Protein AF-A0A2V9LIQ8-F1 (afdb_monomer_lite)

Radius of gyration: 18.61 Å; chains: 1; bounding box: 47×25×56 Å

Sequence (173 aa):
MRQYLLGVHLCLPHPHDPPQRYVNAGWFLLDLFILGQLLLFWRSDFPALEGRIYYPFVVLSLLASFGLIYTITLELADCGAYSAFGQNYLMSVLFLFMLFHRNCLLGQSVYIALSKMAGTALASLAAYLFAPLAQRSAVLQYLVVTILFFDLSYVAAVWYIDRKEGVPVWRRL

Secondary structure (DSSP, 8-state):
-HHHHHHHHHHTTS---TTHHHHHHHHHHHHHHHHHHHHHHHHHH-TTS-HHHHHHHHHHHHHHHHHHHHHHHHHHTSSSHHHHHHHHHHHHHHHHHHHHHH-S-TT--HHHHHHHHHHHHHHHHHHHHH-HHHHH-HHHHHHHHHHHHHHHHHHHHHHHHHHHH---GGG--

Structure (mmCIF, N/CA/C/O backbone):
data_AF-A0A2V9LIQ8-F1
#
_entry.id   AF-A0A2V9LIQ8-F1
#
loop_
_atom_site.group_PDB
_atom_site.id
_atom_site.type_symbol
_atom_site.label_atom_id
_atom_site.label_alt_id
_atom_site.label_comp_id
_atom_site.label_asym_id
_atom_site.label_entity_id
_atom_site.label_seq_id
_atom_site.pdbx_PDB_ins_code
_atom_site.Cartn_x
_atom_site.Cartn_y
_atom_site.Cartn_z
_atom_site.occ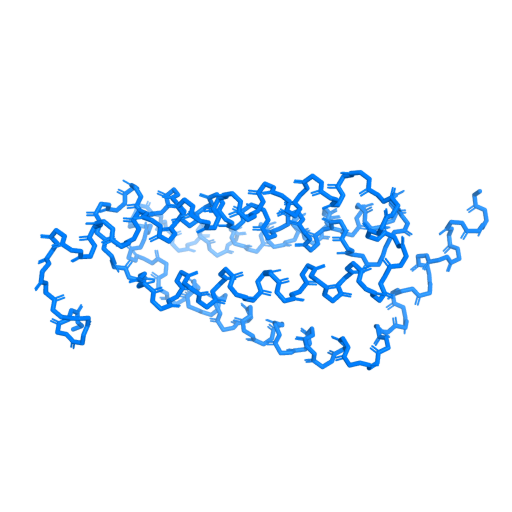upancy
_atom_site.B_iso_or_equiv
_atom_site.auth_seq_id
_atom_site.auth_comp_id
_atom_site.auth_asym_id
_atom_site.auth_atom_id
_atom_site.pdbx_PDB_model_num
ATOM 1 N N . MET A 1 1 ? 15.797 7.730 -26.784 1.00 48.47 1 MET A N 1
ATOM 2 C CA . MET A 1 1 ? 14.371 7.495 -27.121 1.00 48.47 1 MET A CA 1
ATOM 3 C C . MET A 1 1 ? 14.083 6.059 -27.581 1.00 48.47 1 MET A C 1
ATOM 5 O O . MET A 1 1 ? 13.238 5.416 -26.981 1.00 48.47 1 MET A O 1
ATOM 9 N N . ARG A 1 2 ? 14.814 5.492 -28.560 1.00 40.22 2 ARG A N 1
ATOM 10 C CA . ARG A 1 2 ? 14.567 4.119 -29.068 1.00 40.22 2 ARG A CA 1
ATOM 11 C C . ARG A 1 2 ? 14.804 2.987 -28.044 1.00 40.22 2 ARG A C 1
ATOM 13 O O . ARG A 1 2 ? 14.043 2.034 -28.028 1.00 40.22 2 ARG A O 1
ATOM 20 N N . GLN A 1 3 ? 15.804 3.112 -27.163 1.00 47.72 3 GLN A N 1
ATOM 21 C CA . GLN A 1 3 ? 16.073 2.139 -26.084 1.00 47.72 3 GLN A CA 1
ATOM 22 C C . GLN A 1 3 ? 15.047 2.181 -24.935 1.00 47.72 3 GLN A C 1
ATOM 24 O O . GLN A 1 3 ? 14.774 1.146 -24.341 1.00 47.72 3 GLN A O 1
ATOM 29 N N . TYR A 1 4 ? 14.445 3.344 -24.660 1.00 46.28 4 TYR A N 1
ATOM 30 C CA . TYR A 1 4 ? 13.421 3.507 -23.616 1.00 46.28 4 TYR A CA 1
ATOM 31 C C . TYR A 1 4 ? 12.097 2.842 -24.016 1.00 46.28 4 TYR A C 1
ATOM 33 O O . TYR A 1 4 ? 11.513 2.101 -23.234 1.00 46.28 4 TYR A O 1
ATOM 41 N N . LEU A 1 5 ? 11.685 3.012 -25.278 1.00 47.97 5 LEU A N 1
ATOM 42 C CA . LEU A 1 5 ? 10.509 2.331 -25.830 1.00 47.97 5 LEU A CA 1
ATOM 43 C C . LEU A 1 5 ? 10.677 0.801 -25.853 1.00 47.97 5 LEU A C 1
ATOM 45 O O . LEU A 1 5 ? 9.720 0.077 -25.606 1.00 47.97 5 LEU A O 1
ATOM 49 N N . LEU A 1 6 ? 11.893 0.297 -26.095 1.00 51.31 6 LEU A N 1
ATOM 50 C CA . LEU A 1 6 ? 12.182 -1.142 -26.094 1.00 51.31 6 LEU A CA 1
ATOM 51 C C . LEU A 1 6 ? 12.011 -1.787 -24.707 1.00 51.31 6 LEU A C 1
ATOM 53 O O . LEU A 1 6 ? 11.437 -2.866 -24.634 1.00 51.31 6 LEU A O 1
ATOM 57 N N . GLY A 1 7 ? 12.441 -1.138 -23.618 1.00 51.09 7 GLY A N 1
ATOM 58 C CA . GLY A 1 7 ? 12.285 -1.677 -22.254 1.00 51.09 7 GLY A CA 1
ATOM 59 C C . GLY A 1 7 ? 10.824 -1.778 -21.798 1.00 51.09 7 GLY A C 1
ATOM 60 O O . GLY A 1 7 ? 10.410 -2.787 -21.230 1.00 51.09 7 GLY A O 1
ATOM 61 N N . VAL A 1 8 ? 10.013 -0.775 -22.137 1.00 51.12 8 VAL A N 1
ATOM 62 C CA . VAL A 1 8 ? 8.578 -0.719 -21.807 1.00 51.12 8 VAL A CA 1
ATOM 63 C C . VAL A 1 8 ? 7.758 -1.714 -22.631 1.00 51.12 8 VAL A C 1
ATOM 65 O O . VAL A 1 8 ? 6.909 -2.429 -22.094 1.00 51.12 8 VAL A O 1
ATOM 68 N N . HIS A 1 9 ? 8.052 -1.824 -23.932 1.00 50.38 9 HIS A N 1
ATOM 69 C CA . HIS A 1 9 ? 7.451 -2.841 -24.796 1.00 50.38 9 HIS A CA 1
ATOM 70 C C . HIS A 1 9 ? 7.911 -4.264 -24.471 1.00 50.38 9 HIS A C 1
ATOM 72 O O . HIS A 1 9 ? 7.313 -5.191 -24.997 1.00 50.38 9 HIS A O 1
ATOM 78 N N . LEU A 1 10 ? 8.933 -4.461 -23.635 1.00 51.97 10 LEU A N 1
ATOM 79 C CA . LEU A 1 10 ? 9.335 -5.781 -23.145 1.00 51.97 10 LEU A CA 1
ATOM 80 C C . LEU A 1 10 ? 8.555 -6.181 -21.887 1.00 51.97 10 LEU A C 1
ATOM 82 O O . LEU A 1 10 ? 8.122 -7.323 -21.801 1.00 51.97 10 LEU A O 1
ATOM 86 N N . CYS A 1 11 ? 8.274 -5.254 -20.968 1.00 55.50 11 CYS A N 1
ATOM 87 C CA . CYS A 1 11 ? 7.582 -5.580 -19.713 1.00 55.50 11 CYS A CA 1
ATOM 88 C C . CYS A 1 11 ? 6.056 -5.740 -19.813 1.00 55.50 11 CYS A C 1
ATOM 90 O O . CYS A 1 11 ? 5.469 -6.458 -19.009 1.00 55.50 11 CYS A O 1
ATOM 92 N N . LEU A 1 12 ? 5.399 -5.125 -20.801 1.00 54.53 12 LEU A N 1
ATOM 93 C CA . LEU A 1 12 ? 3.965 -5.344 -21.053 1.00 54.53 12 LEU A CA 1
ATOM 94 C C . LEU A 1 12 ? 3.646 -6.747 -21.634 1.00 54.53 12 LEU A C 1
ATOM 96 O O . LEU A 1 12 ? 2.660 -7.346 -21.205 1.00 54.53 12 LEU A O 1
ATOM 100 N N . PRO A 1 13 ? 4.438 -7.305 -22.576 1.00 47.97 13 PRO A N 1
ATOM 101 C CA . PRO A 1 13 ? 4.232 -8.659 -23.098 1.00 47.97 13 PRO A CA 1
ATOM 102 C C . PRO A 1 13 ? 5.037 -9.764 -22.394 1.00 47.97 13 PRO A C 1
ATOM 104 O O . PRO A 1 13 ? 4.656 -10.925 -22.536 1.00 47.97 13 PRO A O 1
ATOM 107 N N . HIS A 1 14 ? 6.127 -9.470 -21.669 1.00 48.47 14 HIS A N 1
ATOM 108 C CA . HIS A 1 14 ? 6.815 -10.465 -20.834 1.00 48.47 14 HIS A CA 1
ATOM 109 C C . HIS A 1 14 ? 6.492 -10.235 -19.354 1.00 48.47 14 HIS A C 1
ATOM 111 O O . HIS A 1 14 ? 6.999 -9.281 -18.762 1.00 48.47 14 HIS A O 1
ATOM 117 N N . PRO A 1 15 ? 5.667 -11.098 -18.727 1.00 59.69 15 PRO A N 1
ATOM 118 C CA . PRO A 1 15 ? 5.502 -11.063 -17.281 1.00 59.69 15 PRO A CA 1
ATOM 119 C C . PRO A 1 15 ? 6.870 -11.251 -16.619 1.00 59.69 15 PRO A C 1
ATOM 121 O O . PRO A 1 15 ? 7.702 -11.974 -17.164 1.00 59.69 15 PRO A O 1
ATOM 124 N N . HIS A 1 16 ? 7.082 -10.623 -15.455 1.00 66.06 16 HIS A N 1
ATOM 125 C CA . HIS A 1 16 ? 8.319 -10.785 -14.683 1.00 66.06 16 HIS A CA 1
ATOM 126 C C . HIS A 1 16 ? 8.770 -12.246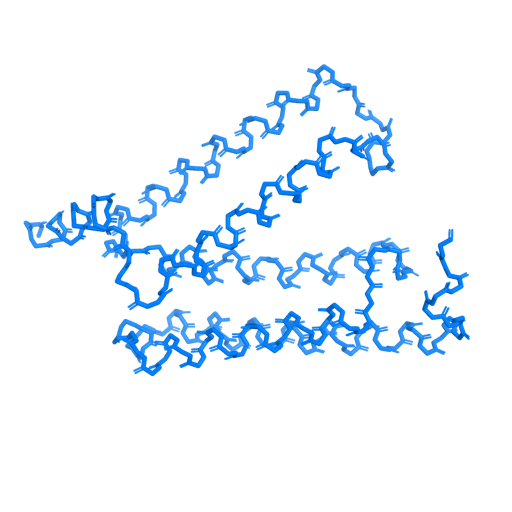 -14.645 1.00 66.06 16 HIS A C 1
ATOM 128 O O . HIS A 1 16 ? 7.937 -13.152 -14.536 1.00 66.06 16 HIS A O 1
ATOM 134 N N . ASP A 1 17 ? 10.078 -12.473 -14.676 1.00 70.81 17 ASP A N 1
ATOM 135 C CA . ASP A 1 17 ? 10.600 -13.827 -14.578 1.00 70.81 17 ASP A CA 1
ATOM 136 C C . ASP A 1 17 ? 10.149 -14.491 -13.258 1.00 70.81 17 ASP A C 1
ATOM 138 O O . ASP A 1 17 ? 9.981 -13.822 -12.224 1.00 70.81 17 ASP A O 1
ATOM 142 N N . PRO A 1 18 ? 9.904 -15.813 -13.256 1.00 74.38 18 PRO A N 1
ATOM 143 C CA . PRO A 1 18 ? 9.706 -16.554 -12.016 1.00 74.38 18 PRO A CA 1
ATOM 144 C C . PRO A 1 18 ? 10.880 -16.289 -11.051 1.00 74.38 18 PRO A C 1
ATOM 146 O O . PRO A 1 18 ? 12.028 -16.317 -11.493 1.00 74.38 18 PRO A O 1
ATOM 149 N N . PRO A 1 19 ? 10.639 -16.037 -9.746 1.00 80.12 19 PRO A N 1
ATOM 150 C CA . PRO A 1 19 ? 9.406 -16.305 -8.994 1.00 80.12 19 PRO A CA 1
ATOM 151 C C . PRO A 1 19 ? 8.409 -15.134 -8.885 1.00 80.12 19 PRO A C 1
ATOM 153 O O . PRO A 1 19 ? 7.275 -15.355 -8.454 1.00 80.12 19 PRO A O 1
ATOM 156 N N . GLN A 1 20 ? 8.781 -13.912 -9.284 1.00 81.56 20 GLN A N 1
ATOM 157 C CA . GLN A 1 20 ? 7.976 -12.696 -9.068 1.00 81.56 20 GLN A CA 1
ATOM 158 C C . GLN A 1 20 ? 6.582 -12.791 -9.706 1.00 81.56 20 GLN A C 1
ATOM 160 O O . GLN A 1 20 ? 5.604 -12.307 -9.141 1.00 81.56 20 GLN A O 1
ATOM 165 N N . ARG A 1 21 ? 6.461 -13.475 -10.850 1.00 83.44 21 ARG A N 1
ATOM 166 C CA . ARG A 1 21 ? 5.171 -13.710 -11.518 1.00 83.44 21 ARG A CA 1
ATOM 167 C C . ARG A 1 21 ? 4.137 -14.386 -10.621 1.00 83.44 21 ARG A C 1
ATOM 169 O O . ARG A 1 21 ? 2.977 -13.984 -10.626 1.00 83.44 21 ARG A O 1
ATOM 176 N N . TYR A 1 22 ? 4.544 -15.410 -9.871 1.00 86.69 22 TYR A N 1
ATOM 177 C CA . TYR A 1 22 ? 3.636 -16.145 -8.988 1.00 86.69 22 TYR A CA 1
ATOM 178 C C . TYR A 1 22 ? 3.235 -15.301 -7.782 1.00 86.69 22 TYR A C 1
ATOM 180 O O . TYR A 1 22 ? 2.073 -15.320 -7.384 1.00 86.69 22 TYR A O 1
ATOM 188 N N . VAL A 1 23 ? 4.173 -14.512 -7.252 1.00 86.75 23 VAL A N 1
ATOM 189 C CA . VAL A 1 23 ? 3.899 -13.557 -6.171 1.00 86.75 23 VAL A CA 1
ATOM 190 C C . VAL A 1 23 ? 2.887 -12.509 -6.630 1.00 86.75 23 VAL A C 1
ATOM 192 O O . VAL A 1 23 ? 1.879 -12.308 -5.961 1.00 86.75 23 VAL A O 1
ATOM 195 N N . ASN A 1 24 ? 3.090 -11.915 -7.809 1.00 87.50 24 ASN A N 1
ATOM 196 C CA . ASN A 1 24 ? 2.166 -10.932 -8.375 1.00 87.50 24 ASN A CA 1
ATOM 197 C C . ASN A 1 24 ? 0.779 -11.529 -8.644 1.00 87.50 24 ASN A C 1
ATOM 199 O O . ASN A 1 24 ? -0.221 -10.864 -8.399 1.00 87.50 24 ASN A O 1
ATOM 203 N N . ALA A 1 25 ? 0.697 -12.780 -9.111 1.00 88.38 25 ALA A N 1
ATOM 204 C CA . ALA A 1 25 ? -0.584 -13.467 -9.266 1.00 88.38 25 ALA A CA 1
ATOM 205 C C . ALA A 1 25 ? -1.288 -13.666 -7.912 1.00 88.38 25 ALA A C 1
ATOM 207 O O . ALA A 1 25 ? -2.491 -13.439 -7.807 1.00 88.38 25 ALA A O 1
ATOM 208 N N . GLY A 1 26 ? -0.536 -14.034 -6.870 1.00 91.56 26 GLY A N 1
ATOM 209 C CA . GLY A 1 26 ? -1.046 -14.125 -5.502 1.00 91.56 26 GLY A CA 1
ATOM 210 C C . GLY A 1 26 ? -1.560 -12.784 -4.973 1.00 91.56 26 GLY A C 1
ATOM 211 O O . GLY A 1 26 ? -2.682 -12.722 -4.476 1.00 91.56 26 GLY A O 1
ATOM 212 N N . TRP A 1 27 ? -0.786 -11.704 -5.130 1.00 90.19 27 TRP A N 1
ATOM 213 C CA . TRP A 1 27 ? -1.218 -10.352 -4.757 1.00 90.19 27 TRP A CA 1
ATOM 214 C C . TRP A 1 27 ? -2.459 -9.912 -5.522 1.00 90.19 27 TRP A C 1
ATOM 216 O O . TRP A 1 27 ? -3.411 -9.465 -4.898 1.00 90.19 27 TRP A O 1
ATOM 226 N N . PHE A 1 28 ? -2.512 -10.148 -6.832 1.00 91.62 28 PHE A N 1
ATOM 227 C CA . PHE A 1 28 ? -3.680 -9.805 -7.635 1.00 91.62 28 PHE A CA 1
ATOM 228 C C . PHE A 1 28 ? -4.955 -10.513 -7.150 1.00 91.62 28 PHE A C 1
ATOM 230 O O . PHE A 1 28 ? -6.015 -9.896 -7.069 1.00 91.62 28 PHE A O 1
ATOM 237 N N . LEU A 1 29 ? -4.872 -11.793 -6.773 1.00 94.75 29 LEU A N 1
ATOM 238 C CA . LEU A 1 29 ? -6.016 -12.511 -6.197 1.00 94.75 29 LEU A CA 1
ATOM 239 C C . LEU A 1 29 ? -6.449 -11.928 -4.845 1.00 94.75 29 LEU A C 1
ATOM 241 O O . LEU A 1 29 ? -7.648 -11.821 -4.583 1.00 94.75 29 LEU A O 1
ATOM 245 N N . LEU A 1 30 ? -5.493 -11.531 -4.000 1.00 92.56 30 LEU A N 1
ATOM 246 C CA . LEU A 1 30 ? -5.789 -10.845 -2.740 1.00 92.56 30 LEU A CA 1
ATOM 247 C C . LEU A 1 30 ? -6.436 -9.476 -2.984 1.00 92.56 30 LEU A C 1
ATOM 249 O O . LEU A 1 30 ? -7.411 -9.145 -2.313 1.00 92.56 30 LEU A O 1
ATOM 253 N N . ASP A 1 31 ? -5.969 -8.720 -3.976 1.00 93.06 31 ASP A N 1
ATOM 254 C CA . ASP A 1 31 ? -6.548 -7.428 -4.353 1.00 93.06 31 ASP A CA 1
ATOM 255 C C . ASP A 1 31 ? -7.987 -7.584 -4.853 1.00 93.06 31 ASP A C 1
ATOM 257 O O . ASP A 1 31 ? -8.861 -6.810 -4.464 1.00 93.06 31 ASP A O 1
ATOM 261 N N . LEU A 1 32 ? -8.275 -8.621 -5.649 1.00 95.50 32 LEU A N 1
ATOM 262 C CA . LEU A 1 32 ? -9.646 -8.943 -6.061 1.00 95.50 32 LEU A CA 1
ATOM 263 C C . LEU A 1 32 ? -10.534 -9.301 -4.867 1.00 95.50 32 LEU A C 1
ATOM 265 O O . LEU A 1 32 ? -11.698 -8.900 -4.826 1.00 95.50 32 LEU A O 1
ATOM 269 N N . PHE A 1 33 ? -9.997 -10.026 -3.884 1.00 95.62 33 PHE A N 1
ATOM 270 C CA . PHE A 1 33 ? -10.725 -10.331 -2.657 1.00 95.62 33 PHE A CA 1
ATOM 271 C C . PHE A 1 33 ? -11.037 -9.057 -1.860 1.00 95.62 33 PHE A C 1
ATOM 273 O O . PHE A 1 33 ? -12.188 -8.852 -1.474 1.00 95.62 33 PHE A O 1
ATOM 280 N N . ILE A 1 34 ? -10.052 -8.170 -1.672 1.00 91.88 34 ILE A N 1
ATOM 281 C CA . ILE A 1 34 ? -10.226 -6.879 -0.984 1.00 91.88 34 ILE A CA 1
ATOM 282 C C . ILE A 1 34 ? -11.223 -5.990 -1.738 1.00 91.88 34 ILE A C 1
ATOM 284 O O . ILE A 1 34 ? -12.109 -5.400 -1.120 1.00 91.88 34 ILE A O 1
ATOM 288 N N . LEU A 1 35 ? -11.140 -5.937 -3.069 1.00 94.81 35 LEU A N 1
ATOM 289 C CA . LEU A 1 35 ? -12.103 -5.221 -3.904 1.00 94.81 35 LEU A CA 1
ATOM 290 C C . LEU A 1 35 ? -13.515 -5.802 -3.746 1.00 94.81 35 LEU A C 1
ATOM 292 O O . LEU A 1 35 ? -14.482 -5.052 -3.642 1.00 94.81 35 LEU A O 1
ATOM 296 N N . GLY A 1 36 ? -13.644 -7.127 -3.668 1.00 94.88 36 GLY A N 1
ATOM 297 C CA . GLY A 1 36 ? -14.908 -7.791 -3.358 1.00 94.88 36 GLY A CA 1
ATOM 298 C C . GLY A 1 36 ? -15.472 -7.366 -2.000 1.00 94.88 36 GLY A C 1
ATOM 299 O O . GLY A 1 36 ? -16.651 -7.025 -1.913 1.00 94.88 36 GLY A O 1
ATOM 300 N N . GLN A 1 37 ? -14.635 -7.313 -0.957 1.00 92.88 37 GLN A N 1
ATOM 301 C CA . GLN A 1 37 ? -15.044 -6.820 0.365 1.00 92.88 37 GLN A CA 1
ATOM 302 C C . GLN A 1 37 ? -15.517 -5.364 0.297 1.00 92.88 37 GLN A C 1
ATOM 304 O O . GLN A 1 37 ? -16.582 -5.044 0.822 1.00 92.88 37 GLN A O 1
ATOM 309 N N . LEU A 1 38 ? -14.780 -4.503 -0.412 1.00 91.81 38 LEU A N 1
ATOM 310 C CA . LEU A 1 38 ? -15.157 -3.109 -0.631 1.00 91.81 38 LEU A CA 1
ATOM 311 C C . LEU A 1 38 ? -16.546 -3.015 -1.286 1.00 91.81 38 LEU A C 1
ATOM 313 O O . LEU A 1 38 ? -17.418 -2.320 -0.779 1.00 91.81 38 LEU A O 1
ATOM 317 N N . LEU A 1 39 ? -16.794 -3.763 -2.364 1.00 93.12 39 LEU A N 1
ATOM 318 C CA . LEU A 1 39 ? -18.061 -3.716 -3.108 1.00 93.12 39 LEU A CA 1
ATOM 319 C C . LEU A 1 39 ? -19.262 -4.305 -2.350 1.00 93.12 39 LEU A C 1
ATOM 321 O O . LEU A 1 39 ? -20.398 -3.898 -2.613 1.00 93.12 39 LEU A O 1
ATOM 325 N N . LEU A 1 40 ? -19.033 -5.257 -1.443 1.00 92.19 40 LEU A N 1
ATOM 326 C CA . LEU A 1 40 ? -20.086 -5.909 -0.656 1.00 92.19 40 LEU A CA 1
ATOM 327 C C . LEU A 1 40 ? -20.415 -5.145 0.633 1.00 92.19 40 LEU A C 1
ATOM 329 O O . LEU A 1 40 ? -21.589 -5.037 0.990 1.00 92.19 40 LEU A O 1
ATOM 333 N N . PHE A 1 41 ? -19.405 -4.592 1.309 1.00 90.19 41 PHE A N 1
ATOM 334 C CA . PHE A 1 41 ? -19.540 -4.015 2.652 1.00 90.19 41 PHE A CA 1
ATOM 335 C C . PHE A 1 41 ? -19.455 -2.483 2.697 1.00 90.19 41 PHE A C 1
ATOM 337 O O . PHE A 1 41 ? -19.501 -1.903 3.775 1.00 90.19 41 PHE A O 1
ATOM 344 N N . TRP A 1 42 ? -19.428 -1.790 1.554 1.00 89.12 42 TRP A N 1
ATOM 345 C CA . TRP A 1 42 ? -19.279 -0.327 1.513 1.00 89.12 42 TRP A CA 1
ATOM 346 C C . TRP A 1 42 ? -20.289 0.471 2.350 1.00 89.12 42 TRP A C 1
ATOM 348 O O . TRP A 1 42 ? -19.972 1.564 2.814 1.00 89.12 42 TRP A O 1
ATOM 358 N N . ARG A 1 43 ? -21.508 -0.048 2.550 1.00 86.19 43 ARG A N 1
ATOM 359 C CA . ARG A 1 43 ? -22.578 0.667 3.268 1.00 86.19 43 ARG A CA 1
ATOM 360 C C . ARG A 1 43 ? -22.251 0.929 4.737 1.00 86.19 43 ARG A C 1
ATOM 362 O O . ARG A 1 43 ? -22.760 1.904 5.280 1.00 86.19 43 ARG A O 1
ATOM 369 N N . SER A 1 44 ? -21.438 0.084 5.377 1.00 82.25 44 SER A N 1
ATOM 370 C CA . SER A 1 44 ? -21.032 0.309 6.771 1.00 82.25 44 SER A CA 1
ATOM 371 C C . SER A 1 44 ? -20.044 1.464 6.900 1.00 82.25 44 SER A C 1
ATOM 373 O O . SER A 1 44 ? -20.090 2.192 7.885 1.00 82.25 44 SER A O 1
ATOM 375 N N . ASP A 1 45 ? -19.177 1.644 5.901 1.00 80.38 45 ASP A N 1
ATOM 376 C CA . ASP A 1 45 ? -18.145 2.684 5.904 1.00 80.38 45 ASP A CA 1
ATOM 377 C C . ASP A 1 45 ? -18.645 4.013 5.314 1.00 80.38 45 ASP A C 1
ATOM 379 O O . ASP A 1 45 ? -18.172 5.082 5.697 1.00 80.38 45 ASP A O 1
ATOM 383 N N . PHE A 1 46 ? -19.630 3.965 4.410 1.00 83.94 46 PHE A N 1
ATOM 384 C CA . PHE A 1 46 ? -20.147 5.134 3.695 1.00 83.94 46 PHE A CA 1
ATOM 385 C C . PHE A 1 46 ? -21.683 5.225 3.745 1.00 83.94 46 PHE A C 1
ATOM 387 O O . PHE A 1 46 ? -22.339 5.179 2.700 1.00 83.94 46 PHE A O 1
ATOM 394 N N . PRO A 1 47 ? -22.291 5.398 4.935 1.00 83.06 47 PRO A N 1
ATOM 395 C CA . PRO A 1 47 ? -23.750 5.385 5.087 1.00 83.06 47 PRO A CA 1
ATOM 396 C C . PRO A 1 47 ? -24.454 6.556 4.383 1.00 83.06 47 PRO A C 1
ATOM 398 O O . PRO A 1 47 ? -25.639 6.469 4.081 1.00 83.06 47 PRO A O 1
ATOM 401 N N . ALA A 1 48 ? -23.732 7.647 4.111 1.00 84.06 48 ALA A N 1
ATOM 402 C CA . ALA A 1 48 ? -24.262 8.836 3.444 1.00 84.06 48 ALA A CA 1
ATOM 403 C C . ALA A 1 48 ? -24.298 8.730 1.905 1.00 84.06 48 ALA A C 1
ATOM 405 O O . ALA A 1 48 ? -24.851 9.610 1.249 1.00 84.06 48 ALA A O 1
ATOM 406 N N . LEU A 1 49 ? -23.684 7.699 1.316 1.00 85.69 49 LEU A N 1
ATOM 407 C CA . LEU A 1 49 ? -23.581 7.542 -0.134 1.00 85.69 49 LEU A CA 1
ATOM 408 C C . LEU A 1 49 ? -24.713 6.667 -0.681 1.00 85.69 49 LEU A C 1
ATOM 410 O O . LEU A 1 49 ? -25.054 5.622 -0.131 1.00 85.69 49 LEU A O 1
ATOM 414 N N . GLU A 1 50 ? -25.276 7.066 -1.818 1.00 88.56 50 GLU A N 1
ATOM 415 C CA . GLU A 1 50 ? -26.235 6.241 -2.548 1.00 88.56 50 GLU A CA 1
ATOM 416 C C . GLU A 1 50 ? -25.515 5.228 -3.444 1.00 88.56 50 GLU A C 1
ATOM 418 O O . GLU A 1 50 ? -24.545 5.555 -4.133 1.00 88.56 50 GLU A O 1
ATOM 423 N N . GLY A 1 51 ? -26.044 4.002 -3.529 1.00 84.12 51 GLY A N 1
ATOM 424 C CA . GLY A 1 51 ? -25.434 2.938 -4.338 1.00 84.12 51 GLY A CA 1
ATOM 425 C C . GLY A 1 51 ? -25.297 3.295 -5.822 1.00 84.12 51 GLY A C 1
ATOM 426 O O . GLY A 1 51 ? -24.332 2.894 -6.467 1.00 84.12 51 GLY A O 1
ATOM 427 N N . ARG A 1 52 ? -26.218 4.108 -6.357 1.00 88.25 52 ARG A N 1
ATOM 428 C CA . ARG A 1 52 ? -26.180 4.589 -7.750 1.00 88.25 52 ARG A CA 1
ATOM 429 C C . ARG A 1 52 ? -24.973 5.477 -8.049 1.00 88.25 52 ARG A C 1
ATOM 431 O O . ARG A 1 52 ? -24.564 5.535 -9.199 1.00 88.25 52 ARG A O 1
ATOM 438 N N . ILE A 1 53 ? -24.421 6.149 -7.040 1.00 91.62 53 ILE A N 1
ATOM 439 C CA . ILE A 1 53 ? -23.234 7.007 -7.162 1.00 91.62 53 ILE A CA 1
ATOM 440 C C . ILE A 1 53 ? -21.980 6.213 -6.791 1.00 91.62 53 ILE A C 1
ATOM 442 O O . ILE A 1 53 ? -20.948 6.340 -7.448 1.00 91.62 53 ILE A O 1
ATOM 446 N N . TYR A 1 54 ? -22.088 5.344 -5.783 1.00 92.69 54 TYR A N 1
ATOM 447 C CA . TYR A 1 54 ? -20.973 4.561 -5.264 1.00 92.69 54 TYR A CA 1
ATOM 448 C C . TYR A 1 54 ? -20.315 3.664 -6.325 1.00 92.69 54 TYR A C 1
ATOM 450 O O . TYR A 1 54 ? -19.108 3.755 -6.541 1.00 92.69 54 TYR A O 1
ATOM 458 N N . TYR A 1 55 ? -21.086 2.823 -7.027 1.00 93.25 55 TYR A N 1
ATOM 459 C CA . TYR A 1 55 ? -20.501 1.885 -7.995 1.00 93.25 55 TYR A CA 1
ATOM 460 C C . TYR A 1 55 ? -19.825 2.592 -9.185 1.00 93.25 55 TYR A C 1
ATOM 462 O O . TYR A 1 55 ? -18.683 2.238 -9.493 1.00 93.25 55 TYR A O 1
ATOM 470 N N . PRO A 1 56 ? -20.433 3.617 -9.823 1.00 94.62 56 PRO A N 1
ATOM 471 C CA . PRO A 1 56 ? -19.733 4.412 -10.831 1.00 94.62 56 PRO A CA 1
ATOM 472 C C . PRO A 1 56 ? -18.474 5.088 -10.291 1.00 94.62 56 PRO A C 1
ATOM 474 O O . PRO A 1 56 ? -17.460 5.099 -10.981 1.00 94.62 56 PRO A O 1
ATOM 477 N N . PHE A 1 57 ? -18.503 5.607 -9.060 1.00 93.75 57 PHE A N 1
ATOM 478 C CA . PHE A 1 57 ? -17.331 6.224 -8.442 1.00 93.75 57 PHE A CA 1
ATOM 479 C C . PHE A 1 57 ? -16.170 5.233 -8.277 1.00 93.75 57 PHE A C 1
ATOM 481 O O . PHE A 1 57 ? -15.032 5.563 -8.618 1.00 93.75 57 PHE A O 1
ATOM 488 N N . VAL A 1 58 ? -16.444 4.003 -7.827 1.00 94.50 58 VAL A N 1
ATOM 489 C CA . VAL A 1 58 ? -15.422 2.946 -7.723 1.00 94.50 58 VAL A CA 1
ATOM 490 C C . VAL A 1 58 ? -14.857 2.591 -9.099 1.00 94.50 58 VAL A C 1
ATOM 492 O O . VAL A 1 58 ? -13.639 2.537 -9.261 1.00 94.50 58 VAL A O 1
ATOM 495 N N . VAL A 1 59 ? -15.712 2.406 -10.111 1.00 95.81 59 VAL A N 1
ATOM 496 C CA . VAL A 1 59 ? -15.270 2.091 -11.482 1.00 95.81 59 VAL A CA 1
ATOM 497 C C . VAL A 1 59 ? -14.413 3.217 -12.062 1.00 95.81 59 VAL A C 1
ATOM 499 O O . VAL A 1 59 ? -13.335 2.953 -12.591 1.00 95.81 59 VAL A O 1
ATOM 502 N N . LEU A 1 60 ? -14.848 4.473 -11.927 1.00 96.94 60 LEU A N 1
ATOM 503 C CA . LEU A 1 60 ? -14.083 5.637 -12.380 1.00 96.94 60 LEU A CA 1
ATOM 504 C C . LEU A 1 60 ? -12.734 5.740 -11.663 1.00 96.94 60 LEU A C 1
ATOM 506 O O . LEU A 1 60 ? -11.728 6.022 -12.310 1.00 96.94 60 LEU A O 1
ATOM 510 N N . SER A 1 61 ? -12.695 5.458 -10.359 1.00 95.06 61 SER A N 1
ATOM 511 C CA . SER A 1 61 ? -11.451 5.445 -9.582 1.00 95.06 61 SER A CA 1
ATOM 512 C C . SER A 1 61 ? -10.484 4.374 -10.090 1.00 95.06 61 SER A C 1
ATOM 514 O O . SER A 1 61 ? -9.315 4.673 -10.312 1.00 95.06 61 SER A O 1
ATOM 516 N N . LEU A 1 62 ? -10.966 3.155 -10.360 1.00 95.38 62 LEU A N 1
ATOM 517 C CA . LEU A 1 62 ? -10.143 2.074 -10.917 1.00 95.38 62 LEU A CA 1
ATOM 518 C C . LEU A 1 62 ? -9.600 2.420 -12.308 1.00 95.38 62 LEU A C 1
ATOM 520 O O . LEU A 1 62 ? -8.417 2.208 -12.570 1.00 95.38 62 LEU A O 1
ATOM 524 N N . LEU A 1 63 ? -10.434 2.985 -13.186 1.00 96.75 63 LEU A N 1
ATOM 525 C CA . LEU A 1 63 ? -10.012 3.413 -14.523 1.00 96.75 63 LEU A CA 1
ATOM 526 C C . LEU A 1 63 ? -8.978 4.542 -14.458 1.00 96.75 63 LEU A C 1
ATOM 528 O O . LEU A 1 63 ? -7.980 4.503 -15.179 1.00 96.75 63 LEU A O 1
ATOM 532 N N . ALA A 1 64 ? -9.182 5.519 -13.572 1.00 96.44 64 ALA A N 1
ATOM 533 C CA . ALA A 1 64 ? -8.236 6.606 -13.353 1.00 96.44 64 ALA A CA 1
ATOM 534 C C . ALA A 1 64 ? -6.898 6.089 -12.800 1.00 96.44 64 ALA A C 1
ATOM 536 O O . ALA A 1 64 ? -5.841 6.458 -13.312 1.00 96.44 64 ALA A O 1
ATOM 537 N N . SER A 1 65 ? -6.928 5.193 -11.806 1.00 94.12 65 SER A N 1
ATOM 538 C CA . SER A 1 65 ? -5.722 4.560 -11.261 1.00 94.12 65 SER A CA 1
ATOM 539 C C . SER A 1 65 ? -4.987 3.725 -12.308 1.00 94.12 65 SER A C 1
ATOM 541 O O . SER A 1 65 ? -3.767 3.828 -12.408 1.00 94.12 65 SER A O 1
ATOM 543 N N . PHE A 1 66 ? -5.707 2.945 -13.121 1.00 92.44 66 PHE A N 1
ATOM 544 C CA . PHE A 1 66 ? -5.112 2.184 -14.220 1.00 92.44 66 PHE A CA 1
ATOM 545 C C . PHE A 1 66 ? -4.416 3.106 -15.225 1.00 92.44 66 PHE A C 1
ATOM 547 O O . PHE A 1 66 ? -3.252 2.882 -15.555 1.00 92.44 66 PHE A O 1
ATOM 554 N N . GLY A 1 67 ? -5.096 4.173 -15.661 1.00 92.88 67 GLY A N 1
ATOM 555 C CA . GLY A 1 67 ? -4.527 5.162 -16.576 1.00 92.88 67 GLY A CA 1
ATOM 556 C C . GLY A 1 67 ? -3.262 5.813 -16.017 1.00 92.88 67 GLY A C 1
ATOM 557 O O . GLY A 1 67 ? -2.263 5.899 -16.725 1.00 92.88 67 GLY A O 1
ATOM 558 N N . LEU A 1 68 ? -3.276 6.199 -14.738 1.00 92.62 68 LEU A N 1
ATOM 559 C CA . LEU A 1 68 ? -2.127 6.808 -14.065 1.00 92.62 68 LEU A CA 1
ATOM 560 C C . LEU A 1 68 ? -0.929 5.852 -13.965 1.00 92.62 68 LEU A C 1
ATOM 562 O O . LEU A 1 68 ? 0.195 6.238 -14.271 1.00 92.62 68 LEU A O 1
ATOM 566 N N . ILE A 1 69 ? -1.151 4.606 -13.541 1.00 91.50 69 ILE A N 1
ATOM 567 C CA . ILE A 1 69 ? -0.072 3.612 -13.427 1.00 91.50 69 ILE A CA 1
ATOM 568 C C . ILE A 1 69 ? 0.502 3.306 -14.811 1.00 91.50 69 ILE A C 1
ATOM 570 O O . ILE A 1 69 ? 1.721 3.232 -14.969 1.00 91.50 69 ILE A O 1
ATOM 574 N N . TYR A 1 70 ? -0.364 3.181 -15.820 1.00 87.81 70 TYR A N 1
ATOM 575 C CA . TYR A 1 70 ? 0.051 2.949 -17.197 1.00 87.81 70 TYR A CA 1
ATOM 576 C C . TYR A 1 70 ? 0.941 4.084 -17.715 1.00 87.81 70 TYR A C 1
ATOM 578 O O . TYR A 1 70 ? 2.046 3.819 -18.182 1.00 87.81 70 TYR A O 1
ATOM 586 N N . THR A 1 71 ? 0.522 5.347 -17.585 1.00 89.31 71 THR A N 1
ATOM 587 C CA . THR A 1 71 ? 1.322 6.482 -18.076 1.00 89.31 71 THR A CA 1
ATOM 588 C C . THR A 1 71 ? 2.633 6.655 -17.314 1.00 89.31 71 THR A C 1
ATOM 590 O O . THR A 1 71 ? 3.650 6.927 -17.945 1.00 89.31 71 THR A O 1
ATOM 593 N N . ILE A 1 72 ? 2.650 6.433 -15.995 1.00 88.88 72 ILE A N 1
ATOM 594 C CA . ILE A 1 72 ? 3.884 6.464 -15.191 1.00 88.88 72 ILE A CA 1
ATOM 595 C C . ILE A 1 72 ? 4.868 5.384 -15.651 1.00 88.88 72 ILE A C 1
ATOM 597 O O . ILE A 1 72 ? 6.050 5.672 -15.811 1.00 88.88 72 ILE A O 1
ATOM 601 N N . THR A 1 73 ? 4.377 4.170 -15.907 1.00 85.88 73 THR A N 1
ATOM 602 C CA . THR A 1 73 ? 5.191 3.043 -16.395 1.00 85.88 73 THR A CA 1
ATOM 603 C C . THR A 1 73 ? 5.828 3.373 -17.751 1.00 85.88 73 THR A C 1
ATOM 605 O O . THR A 1 73 ? 7.001 3.079 -17.982 1.00 85.88 73 THR A O 1
ATOM 608 N N . LEU A 1 74 ? 5.076 4.024 -18.651 1.00 85.00 74 LEU A N 1
ATOM 609 C CA . LEU A 1 74 ? 5.609 4.489 -19.936 1.00 85.00 74 LEU A CA 1
ATOM 610 C C . LEU A 1 74 ? 6.690 5.569 -19.752 1.00 85.00 74 LEU A C 1
ATOM 612 O O . LEU A 1 74 ? 7.736 5.498 -20.395 1.00 85.00 74 LEU A O 1
ATOM 616 N N . GLU A 1 75 ? 6.432 6.557 -18.892 1.00 87.38 75 GLU A N 1
ATOM 617 C CA . GLU A 1 75 ? 7.295 7.730 -18.702 1.00 87.38 75 GLU A CA 1
ATOM 618 C C . GLU A 1 75 ? 8.609 7.382 -17.987 1.00 87.38 75 GLU A C 1
ATOM 620 O O . GLU A 1 75 ? 9.690 7.787 -18.414 1.00 87.38 75 GLU A O 1
ATOM 625 N N . LEU A 1 76 ? 8.533 6.594 -16.911 1.00 85.25 76 LEU A N 1
ATOM 626 C CA . LEU A 1 76 ? 9.699 6.187 -16.117 1.00 85.25 76 LEU A CA 1
ATOM 627 C C . LEU A 1 76 ? 10.460 5.010 -16.733 1.00 85.25 76 LEU A C 1
ATOM 629 O O . LEU A 1 76 ? 11.554 4.677 -16.269 1.00 85.25 76 LEU A O 1
ATOM 633 N N . ALA A 1 77 ? 9.897 4.405 -17.781 1.00 82.62 77 ALA A N 1
ATOM 634 C CA . ALA A 1 77 ? 10.419 3.232 -18.463 1.00 82.62 77 ALA A CA 1
ATOM 635 C C . ALA A 1 77 ? 10.812 2.089 -17.511 1.00 82.62 77 ALA A C 1
ATOM 637 O O . ALA A 1 77 ? 11.815 1.400 -17.722 1.00 82.62 77 ALA A O 1
ATOM 638 N N . ASP A 1 78 ? 10.031 1.910 -16.448 1.00 81.88 78 ASP A N 1
ATOM 639 C CA . ASP A 1 78 ? 10.208 0.861 -15.458 1.00 81.88 78 ASP A CA 1
ATOM 640 C C . ASP A 1 78 ? 9.104 -0.191 -15.576 1.00 81.88 78 ASP A C 1
ATOM 642 O O . ASP A 1 78 ? 8.075 0.011 -16.209 1.00 81.88 78 ASP A O 1
ATOM 646 N N . CYS A 1 79 ? 9.312 -1.345 -14.955 1.00 81.12 79 CYS A N 1
ATOM 647 C CA . CYS A 1 79 ? 8.3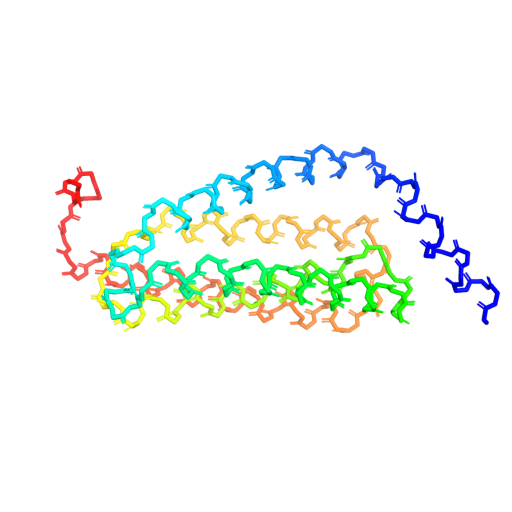46 -2.442 -14.988 1.00 81.12 79 CYS A CA 1
ATOM 648 C C . CYS A 1 79 ? 7.436 -2.409 -13.755 1.00 81.12 79 CYS A C 1
ATOM 650 O O . CYS A 1 79 ? 7.246 -3.428 -13.096 1.00 81.12 79 CYS A O 1
ATOM 652 N N . GLY A 1 80 ? 6.940 -1.217 -13.404 1.00 83.81 80 GLY A N 1
ATOM 653 C CA . GLY A 1 80 ? 6.018 -0.995 -12.287 1.00 83.81 80 GLY A CA 1
ATOM 654 C C . GLY A 1 80 ? 6.657 -0.987 -10.894 1.00 83.81 80 GLY A C 1
ATOM 655 O O . GLY A 1 80 ? 5.935 -1.025 -9.899 1.00 83.81 80 GLY A O 1
ATOM 656 N N . ALA A 1 81 ? 7.986 -0.913 -10.787 1.00 86.94 81 ALA A N 1
ATOM 657 C CA . ALA A 1 81 ? 8.674 -0.840 -9.500 1.00 86.94 81 ALA A CA 1
ATOM 658 C C . ALA A 1 81 ? 8.320 0.456 -8.755 1.00 86.94 81 ALA A C 1
ATOM 660 O O . ALA A 1 81 ? 7.974 0.413 -7.573 1.00 86.94 81 ALA A O 1
ATOM 661 N N . TYR A 1 82 ? 8.347 1.603 -9.440 1.00 90.69 82 TYR A N 1
ATOM 662 C CA . TYR A 1 82 ? 7.998 2.887 -8.826 1.00 90.69 82 TYR A CA 1
ATOM 663 C C . TYR A 1 82 ? 6.541 2.918 -8.372 1.00 90.69 82 TYR A C 1
ATOM 665 O O . TYR A 1 82 ? 6.257 3.355 -7.256 1.00 90.69 82 TYR A O 1
ATOM 673 N N . SER A 1 83 ? 5.624 2.407 -9.196 1.00 91.44 83 SER A N 1
ATOM 674 C CA . SER A 1 83 ? 4.207 2.315 -8.841 1.00 91.44 83 SER A CA 1
ATOM 675 C C . SER A 1 83 ? 3.978 1.382 -7.652 1.00 91.44 83 SER A C 1
ATOM 677 O O . SER A 1 83 ? 3.282 1.775 -6.721 1.00 91.44 83 SER A O 1
ATOM 679 N N . ALA A 1 84 ? 4.618 0.208 -7.620 1.00 90.56 84 ALA A N 1
ATOM 680 C CA . ALA A 1 84 ? 4.469 -0.751 -6.525 1.00 90.56 84 ALA A CA 1
ATOM 681 C C . ALA A 1 84 ? 4.956 -0.185 -5.178 1.00 90.56 84 ALA A C 1
ATOM 683 O O . ALA A 1 84 ? 4.228 -0.226 -4.184 1.00 90.56 84 ALA A O 1
ATOM 684 N N . PHE A 1 85 ? 6.160 0.399 -5.134 1.00 92.75 85 PHE A N 1
ATOM 685 C CA . PHE A 1 85 ? 6.670 1.024 -3.907 1.00 92.75 85 PHE A CA 1
ATOM 686 C C . PHE A 1 85 ? 5.881 2.286 -3.531 1.00 92.75 85 PHE A C 1
ATOM 688 O O . PHE A 1 85 ? 5.612 2.506 -2.351 1.00 92.75 85 PHE A O 1
ATOM 695 N N . GLY A 1 86 ? 5.447 3.086 -4.509 1.00 94.25 86 GLY A N 1
ATOM 696 C CA . GLY A 1 86 ? 4.605 4.260 -4.266 1.00 94.25 86 GLY A CA 1
ATOM 697 C C . GLY A 1 86 ? 3.237 3.901 -3.674 1.00 94.25 86 GLY A C 1
ATOM 698 O O . GLY A 1 86 ? 2.779 4.546 -2.730 1.00 94.25 86 GLY A O 1
ATOM 699 N N . GLN A 1 87 ? 2.605 2.835 -4.168 1.00 93.88 87 GLN A N 1
ATOM 700 C CA . GLN A 1 87 ? 1.350 2.315 -3.618 1.00 93.88 87 GLN A CA 1
ATOM 701 C C . GLN A 1 87 ? 1.538 1.751 -2.208 1.00 93.88 87 GLN A C 1
ATOM 703 O O . GLN A 1 87 ? 0.699 2.000 -1.344 1.00 93.88 87 GLN A O 1
ATOM 708 N N . ASN A 1 88 ? 2.645 1.048 -1.944 1.00 95.00 88 ASN A N 1
ATOM 709 C CA . ASN A 1 88 ? 2.954 0.548 -0.603 1.00 95.00 88 ASN A CA 1
ATOM 710 C C . ASN A 1 88 ? 3.153 1.705 0.397 1.00 95.00 88 ASN A C 1
ATOM 712 O O . ASN A 1 88 ? 2.566 1.698 1.476 1.00 95.00 88 ASN A O 1
ATOM 716 N N . TYR A 1 89 ? 3.862 2.765 -0.004 1.00 96.19 89 TYR A N 1
ATOM 717 C CA . TYR A 1 89 ? 3.976 3.998 0.784 1.00 96.19 89 TYR A CA 1
ATOM 718 C C . TYR A 1 89 ? 2.614 4.608 1.121 1.00 96.19 89 TYR A C 1
ATOM 720 O O . TYR A 1 89 ? 2.322 4.864 2.293 1.00 96.19 89 TYR A O 1
ATOM 728 N N . LEU A 1 90 ? 1.756 4.793 0.112 1.00 96.19 90 LEU A N 1
ATOM 729 C CA . LEU A 1 90 ? 0.410 5.321 0.326 1.00 96.19 90 LEU A CA 1
ATOM 730 C C . LEU A 1 90 ? -0.384 4.423 1.287 1.00 96.19 90 LEU A C 1
ATOM 732 O O . LEU A 1 90 ? -1.025 4.921 2.211 1.00 96.19 90 LEU A O 1
ATOM 736 N N . MET A 1 91 ? -0.290 3.103 1.116 1.00 94.25 91 MET A N 1
ATOM 737 C CA . MET A 1 91 ? -0.923 2.128 2.000 1.00 94.25 91 MET A CA 1
ATOM 738 C C . MET A 1 91 ? -0.446 2.287 3.452 1.00 94.25 91 MET A C 1
ATOM 740 O O . MET A 1 91 ? -1.274 2.313 4.359 1.00 94.25 91 MET A O 1
ATOM 744 N N . SER A 1 92 ? 0.857 2.447 3.708 1.00 94.75 92 SER A N 1
ATOM 745 C CA . SER A 1 92 ? 1.383 2.677 5.065 1.00 94.75 92 SER A CA 1
ATOM 746 C C . SER A 1 92 ? 0.785 3.891 5.753 1.00 94.75 92 SER A C 1
ATOM 748 O O . SER A 1 92 ? 0.409 3.807 6.924 1.00 94.75 92 SER A O 1
ATOM 750 N N . VAL A 1 93 ? 0.632 4.992 5.023 1.00 95.69 93 VAL A N 1
ATOM 751 C CA . VAL A 1 93 ? 0.001 6.202 5.557 1.00 95.69 93 VAL A CA 1
ATOM 752 C C . VAL A 1 93 ? -1.493 5.974 5.816 1.00 95.69 93 VAL A C 1
ATOM 754 O O . VAL A 1 93 ? -1.999 6.337 6.878 1.00 95.69 93 VAL A O 1
ATOM 757 N N . LEU A 1 94 ? -2.205 5.335 4.883 1.00 94.25 94 LEU A N 1
ATOM 758 C CA . LEU A 1 94 ? -3.650 5.107 4.996 1.00 94.25 94 LEU A CA 1
ATOM 759 C C . LEU A 1 94 ? -4.027 4.163 6.145 1.00 94.25 94 LEU A C 1
ATOM 761 O O . LEU A 1 94 ? -5.047 4.384 6.794 1.00 94.25 94 LEU A O 1
ATOM 765 N N . PHE A 1 95 ? -3.206 3.155 6.448 1.00 92.19 95 PHE A N 1
ATOM 766 C CA . PHE A 1 95 ? -3.432 2.268 7.597 1.00 92.19 95 PHE A CA 1
ATOM 767 C C . PHE A 1 95 ? -3.385 3.029 8.932 1.00 92.19 95 PHE A C 1
ATOM 769 O O . PHE A 1 95 ? -4.262 2.845 9.782 1.00 92.19 95 PHE A O 1
ATOM 776 N N . LEU A 1 96 ? -2.414 3.934 9.093 1.00 92.75 96 LEU A N 1
ATOM 777 C CA . LEU A 1 96 ? -2.341 4.838 10.247 1.00 92.75 96 LEU A CA 1
ATOM 778 C C . LEU A 1 96 ? -3.535 5.788 10.302 1.00 92.75 96 LEU A C 1
ATOM 780 O O . LEU A 1 96 ? -4.137 5.964 11.360 1.00 92.75 96 LEU A O 1
ATOM 784 N N . PHE A 1 97 ? -3.902 6.380 9.165 1.00 93.06 97 PHE A N 1
ATOM 785 C CA . PHE A 1 97 ? -5.048 7.281 9.099 1.00 93.06 97 PHE A CA 1
ATOM 786 C C . PHE A 1 97 ? -6.346 6.574 9.508 1.00 93.06 97 PHE A C 1
ATOM 788 O O . PHE A 1 97 ? -7.104 7.096 10.321 1.00 93.06 97 PHE A O 1
ATOM 795 N N . MET A 1 98 ? -6.570 5.355 9.012 1.00 89.62 98 MET A N 1
ATOM 796 C CA . MET A 1 98 ? -7.715 4.523 9.381 1.00 89.62 98 MET A CA 1
ATOM 797 C C . MET A 1 98 ? -7.744 4.225 10.885 1.00 89.62 98 MET A C 1
ATOM 799 O O . MET A 1 98 ? -8.807 4.324 11.500 1.00 89.62 98 MET A O 1
ATOM 803 N N . LEU A 1 99 ? -6.588 3.908 11.482 1.00 89.94 99 LEU A N 1
ATOM 804 C CA . LEU A 1 99 ? -6.472 3.644 12.917 1.00 89.94 99 LEU A CA 1
ATOM 805 C C . LEU A 1 99 ? -6.868 4.871 13.749 1.00 89.94 99 LEU A C 1
ATOM 807 O O . LEU A 1 99 ? -7.693 4.769 14.656 1.00 89.94 99 LEU A O 1
ATOM 811 N N . PHE A 1 100 ? -6.317 6.042 13.419 1.00 88.75 100 PHE A N 1
ATOM 812 C CA . PHE A 1 100 ? -6.598 7.279 14.153 1.00 88.75 100 PHE A CA 1
ATOM 813 C C . PHE A 1 100 ? -8.005 7.819 13.910 1.00 88.75 100 PHE A C 1
ATOM 815 O O . PHE A 1 100 ? -8.589 8.427 14.804 1.00 88.75 100 PHE A O 1
ATOM 822 N N . HIS A 1 101 ? -8.574 7.585 12.727 1.00 86.50 101 HIS A N 1
ATOM 823 C CA . HIS A 1 101 ? -9.940 7.999 12.430 1.00 86.50 101 HIS A CA 1
ATOM 824 C C . HIS A 1 101 ? -10.970 7.177 13.216 1.00 86.50 101 HIS A C 1
ATOM 826 O O . HIS A 1 101 ? -11.933 7.734 13.738 1.00 86.50 101 HIS A O 1
ATOM 832 N N . ARG A 1 102 ? -10.759 5.859 13.334 1.00 83.44 102 ARG A N 1
ATOM 833 C CA . ARG A 1 102 ? -11.682 4.957 14.042 1.00 83.44 102 ARG A CA 1
ATOM 834 C C . ARG A 1 102 ? -11.473 4.947 15.556 1.00 83.44 102 ARG A C 1
ATOM 836 O O . ARG A 1 102 ? -12.416 4.652 16.281 1.00 83.44 102 ARG A O 1
ATOM 843 N N . ASN A 1 103 ? -10.263 5.268 16.032 1.00 79.06 103 ASN A N 1
ATOM 844 C CA . ASN A 1 103 ? -9.862 5.174 17.444 1.00 79.06 103 ASN A CA 1
ATOM 845 C C . ASN A 1 103 ? -10.138 3.797 18.087 1.00 79.06 103 ASN A C 1
ATOM 847 O O . ASN A 1 103 ? -10.263 3.695 19.304 1.00 79.06 103 ASN A O 1
ATOM 851 N N . CYS A 1 104 ? -10.220 2.739 17.280 1.00 79.12 104 CYS A N 1
ATOM 852 C CA . CYS A 1 104 ? -10.414 1.360 17.716 1.00 79.12 104 CYS A CA 1
ATOM 853 C C . CYS A 1 104 ? -9.737 0.403 16.725 1.00 79.12 104 CYS A C 1
ATOM 855 O O . CYS A 1 104 ? -9.444 0.772 15.585 1.00 79.12 104 CYS A O 1
ATOM 857 N N . LEU A 1 105 ? -9.510 -0.846 17.138 1.00 80.81 105 LEU A N 1
ATOM 858 C CA . LEU A 1 105 ? -8.844 -1.862 16.307 1.00 80.81 105 LEU A CA 1
ATOM 859 C C . LEU A 1 105 ? -9.787 -2.616 15.354 1.00 80.81 105 LEU A C 1
ATOM 861 O O . LEU A 1 105 ? -9.467 -3.706 14.887 1.00 80.81 105 LEU A O 1
ATOM 865 N N . LEU A 1 106 ? -10.963 -2.070 15.041 1.00 79.06 106 LEU A N 1
ATOM 866 C CA . LEU A 1 106 ? -11.927 -2.754 14.178 1.00 79.06 106 LEU A CA 1
ATOM 867 C C . LEU A 1 106 ? -11.384 -2.878 12.743 1.00 79.06 106 LEU A C 1
ATOM 869 O O . LEU A 1 106 ? -11.235 -1.888 12.020 1.00 79.06 106 LEU A O 1
ATOM 873 N N . GLY A 1 107 ? -11.101 -4.121 12.338 1.00 77.12 107 GLY A N 1
ATOM 874 C CA . GLY A 1 107 ? -10.470 -4.457 11.055 1.00 77.12 107 GLY A CA 1
ATOM 875 C C . GLY A 1 107 ? -8.938 -4.400 11.067 1.00 77.12 107 GLY A C 1
ATOM 876 O O . GLY A 1 107 ? -8.319 -4.534 10.014 1.00 77.12 107 GLY A O 1
ATOM 877 N N . GLN A 1 108 ? -8.315 -4.209 12.234 1.00 86.25 108 GLN A N 1
ATOM 878 C CA . GLN A 1 108 ? -6.865 -4.123 12.399 1.00 86.25 108 GLN A CA 1
ATOM 879 C C . GLN A 1 108 ? -6.393 -5.009 13.560 1.00 86.25 108 GLN A C 1
ATOM 881 O O . GLN A 1 108 ? -7.136 -5.324 14.483 1.00 86.25 108 GLN A O 1
ATOM 886 N N . SER A 1 109 ? -5.141 -5.455 13.521 1.00 88.31 109 SER A N 1
ATOM 887 C CA . SER A 1 109 ? -4.545 -6.214 14.624 1.00 88.31 109 SER A CA 1
ATOM 888 C C . SER A 1 109 ? -3.030 -6.077 14.621 1.00 88.31 109 SER A C 1
ATOM 890 O O . SER A 1 109 ? -2.427 -5.752 13.593 1.00 88.31 109 SER A O 1
ATOM 892 N N . VAL A 1 110 ? -2.403 -6.373 15.764 1.00 87.88 110 VAL A N 1
ATOM 893 C CA . VAL A 1 110 ? -0.937 -6.401 15.883 1.00 87.88 110 VAL A CA 1
ATOM 894 C C . VAL A 1 110 ? -0.337 -7.392 14.878 1.00 87.88 110 VAL A C 1
ATOM 896 O O . VAL A 1 110 ? 0.686 -7.098 14.268 1.00 87.88 110 VAL A O 1
ATOM 899 N N . TYR A 1 111 ? -1.001 -8.529 14.638 1.00 89.19 111 TYR A N 1
ATOM 900 C CA . TYR A 1 111 ? -0.561 -9.511 13.645 1.00 89.19 111 TYR A CA 1
ATOM 901 C C . TYR A 1 111 ? -0.592 -8.946 12.225 1.00 89.19 111 TYR A C 1
ATOM 903 O O . TYR A 1 111 ? 0.393 -9.086 11.512 1.00 89.19 111 TYR A O 1
ATOM 911 N N . ILE A 1 112 ? -1.664 -8.244 11.835 1.00 89.75 112 ILE A N 1
ATOM 912 C CA . ILE A 1 112 ? -1.735 -7.578 10.523 1.00 89.75 112 ILE A CA 1
ATOM 913 C C . ILE A 1 112 ? -0.598 -6.559 10.388 1.00 89.75 112 ILE A C 1
ATOM 915 O O . ILE A 1 112 ? 0.082 -6.538 9.365 1.00 89.75 112 ILE A O 1
ATOM 919 N N . ALA A 1 113 ? -0.353 -5.751 11.424 1.00 91.56 113 ALA A N 1
ATOM 920 C CA . ALA A 1 113 ? 0.710 -4.749 11.410 1.00 91.56 113 ALA A CA 1
ATOM 921 C C . ALA A 1 113 ? 2.107 -5.374 11.260 1.00 91.56 113 ALA A C 1
ATOM 923 O O . ALA A 1 113 ? 2.886 -4.947 10.407 1.00 91.56 113 ALA A O 1
ATOM 924 N N . LEU A 1 114 ? 2.403 -6.424 12.031 1.00 92.38 114 LEU A N 1
ATOM 925 C CA . LEU A 1 114 ? 3.681 -7.135 11.961 1.00 92.38 114 LEU A CA 1
ATOM 926 C C . LEU A 1 114 ? 3.859 -7.876 10.635 1.00 92.38 114 LEU A C 1
ATOM 928 O O . LEU A 1 114 ? 4.921 -7.774 10.025 1.00 92.38 114 LEU A O 1
ATOM 932 N N . SER A 1 115 ? 2.832 -8.589 10.164 1.00 92.50 115 SER A N 1
ATOM 933 C CA . SER A 1 115 ? 2.866 -9.290 8.877 1.00 92.50 115 SER A CA 1
ATOM 934 C C . SER A 1 115 ? 3.071 -8.322 7.719 1.00 92.50 115 SER A C 1
ATOM 936 O O . SER A 1 115 ? 3.852 -8.614 6.816 1.00 92.50 115 SER A O 1
ATOM 938 N N . LYS A 1 116 ? 2.429 -7.151 7.763 1.00 92.06 116 LYS A N 1
ATOM 939 C CA . LYS A 1 116 ? 2.593 -6.110 6.749 1.00 92.06 116 LYS A CA 1
ATOM 940 C C . LYS A 1 116 ? 4.011 -5.540 6.749 1.00 92.06 116 LYS A C 1
ATOM 942 O O . LYS A 1 116 ? 4.648 -5.524 5.701 1.00 92.06 116 LYS A O 1
ATOM 947 N N . MET A 1 117 ? 4.538 -5.175 7.920 1.00 93.31 117 MET A N 1
ATOM 948 C CA . MET A 1 117 ? 5.916 -4.689 8.051 1.00 93.31 117 MET A CA 1
ATOM 949 C C . MET A 1 117 ? 6.935 -5.736 7.578 1.00 93.31 117 MET A C 1
ATOM 951 O O . MET A 1 117 ? 7.856 -5.414 6.830 1.00 93.31 117 MET A O 1
ATOM 955 N N . ALA A 1 118 ? 6.761 -7.000 7.978 1.00 93.00 118 ALA A N 1
ATOM 956 C CA . ALA A 1 118 ? 7.630 -8.097 7.561 1.00 93.00 118 ALA A CA 1
ATOM 957 C C . ALA A 1 118 ? 7.562 -8.328 6.044 1.00 93.00 118 ALA A C 1
ATOM 959 O O . ALA A 1 118 ? 8.600 -8.470 5.400 1.00 93.00 118 ALA A O 1
ATOM 960 N N . GLY A 1 119 ? 6.358 -8.305 5.465 1.00 90.06 119 GLY A N 1
ATOM 961 C CA . GLY A 1 119 ? 6.151 -8.403 4.022 1.00 90.06 119 GLY A CA 1
ATOM 962 C C . GLY A 1 119 ? 6.878 -7.295 3.263 1.00 90.06 119 GLY A C 1
ATOM 963 O O . GLY A 1 119 ? 7.630 -7.587 2.332 1.00 90.06 119 GLY A O 1
ATOM 964 N N . THR A 1 120 ? 6.740 -6.039 3.700 1.00 91.38 120 THR A N 1
ATOM 965 C CA . THR A 1 120 ? 7.447 -4.914 3.077 1.00 91.38 120 THR A CA 1
ATOM 966 C C . THR A 1 120 ? 8.960 -5.025 3.239 1.00 91.38 120 THR A C 1
ATOM 968 O O . THR A 1 120 ? 9.690 -4.783 2.277 1.00 91.38 120 THR A O 1
ATOM 971 N N . ALA A 1 121 ? 9.456 -5.416 4.415 1.00 91.25 121 ALA A N 1
ATOM 972 C CA . ALA A 1 121 ? 10.889 -5.580 4.651 1.00 91.25 121 ALA A CA 1
ATOM 973 C C . ALA A 1 121 ? 11.493 -6.662 3.742 1.00 91.25 121 ALA A C 1
ATOM 975 O O . ALA A 1 121 ? 12.518 -6.426 3.103 1.00 91.25 121 ALA A O 1
ATOM 976 N N . LEU A 1 122 ? 10.828 -7.817 3.622 1.00 91.44 122 LEU A N 1
ATOM 977 C CA . LEU A 1 122 ? 11.258 -8.907 2.743 1.00 91.44 122 LEU A CA 1
ATOM 978 C C . LEU A 1 122 ? 11.199 -8.505 1.266 1.00 91.44 122 LEU A C 1
ATOM 980 O O . LEU A 1 122 ? 12.159 -8.747 0.537 1.00 91.44 122 LEU A O 1
ATOM 984 N N . ALA A 1 123 ? 10.118 -7.851 0.830 1.00 88.81 123 ALA A N 1
ATOM 985 C CA . ALA A 1 123 ? 9.982 -7.370 -0.545 1.00 88.81 123 ALA A CA 1
ATOM 986 C C . ALA A 1 123 ? 11.037 -6.305 -0.889 1.00 88.81 123 ALA A C 1
ATOM 988 O O . ALA A 1 123 ? 11.640 -6.352 -1.959 1.00 88.81 123 ALA A O 1
ATOM 989 N N . SER A 1 124 ? 11.312 -5.382 0.036 1.00 89.25 124 SER A N 1
ATOM 990 C CA . SER A 1 124 ? 12.336 -4.342 -0.130 1.00 89.25 124 SER A CA 1
ATOM 991 C C . SER A 1 124 ? 13.740 -4.938 -0.181 1.00 89.25 124 SER A C 1
ATOM 993 O O . SER A 1 124 ? 14.544 -4.540 -1.022 1.00 89.25 124 SER A O 1
ATOM 995 N N . LEU A 1 125 ? 14.031 -5.926 0.673 1.00 89.62 125 LEU A N 1
ATOM 996 C CA . LEU A 1 125 ? 15.305 -6.641 0.660 1.00 89.62 125 LEU A CA 1
ATOM 997 C C . LEU A 1 125 ? 15.486 -7.425 -0.643 1.00 89.62 125 LEU A C 1
ATOM 999 O O . LEU A 1 125 ? 16.536 -7.324 -1.272 1.00 89.62 125 LEU A O 1
ATOM 1003 N N . ALA A 1 126 ? 14.462 -8.157 -1.085 1.00 87.56 126 ALA A N 1
ATOM 1004 C CA . ALA A 1 126 ? 14.497 -8.873 -2.356 1.00 87.56 126 ALA A CA 1
ATOM 1005 C C . ALA A 1 126 ? 14.707 -7.908 -3.535 1.00 87.56 126 ALA A C 1
ATOM 1007 O O . ALA A 1 126 ? 15.573 -8.148 -4.374 1.00 87.56 126 ALA A O 1
ATOM 1008 N N . ALA A 1 127 ? 13.991 -6.780 -3.566 1.00 86.00 127 ALA A N 1
ATOM 1009 C CA . ALA A 1 127 ? 14.191 -5.755 -4.585 1.00 86.00 127 ALA A CA 1
ATOM 1010 C C . ALA A 1 127 ? 15.626 -5.211 -4.561 1.00 86.00 127 ALA A C 1
ATOM 1012 O O . ALA A 1 127 ? 16.262 -5.124 -5.607 1.00 86.00 127 ALA A O 1
ATOM 1013 N N . TYR A 1 128 ? 16.175 -4.909 -3.382 1.00 86.12 128 TYR A N 1
ATOM 1014 C CA . TYR A 1 128 ? 17.547 -4.420 -3.259 1.00 86.12 128 TYR A CA 1
ATOM 1015 C C . TYR A 1 128 ? 18.590 -5.453 -3.711 1.00 86.12 128 TYR A C 1
ATOM 1017 O O . TYR A 1 128 ? 19.572 -5.085 -4.349 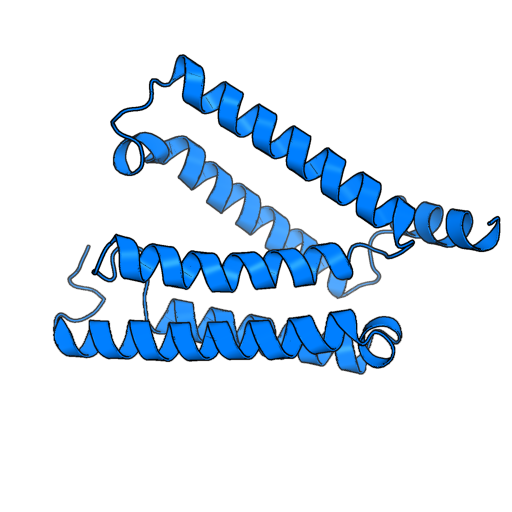1.00 86.12 128 TYR A O 1
ATOM 1025 N N . LEU A 1 129 ? 18.392 -6.741 -3.419 1.00 86.44 129 LEU A N 1
ATOM 1026 C CA . LEU A 1 129 ? 19.342 -7.801 -3.779 1.00 86.44 129 LEU A CA 1
ATOM 1027 C C . LEU A 1 129 ? 19.275 -8.195 -5.260 1.00 86.44 129 LEU A C 1
ATOM 1029 O O . LEU A 1 129 ? 20.315 -8.456 -5.863 1.00 86.44 129 LEU A O 1
ATOM 1033 N N . PHE A 1 130 ? 18.075 -8.236 -5.846 1.00 81.81 130 PHE A N 1
ATOM 1034 C CA . PHE A 1 130 ? 17.851 -8.824 -7.172 1.00 81.81 130 PHE A CA 1
ATOM 1035 C C . PHE A 1 130 ? 17.534 -7.806 -8.274 1.00 81.81 130 PHE A C 1
ATOM 1037 O O . PHE A 1 130 ? 17.650 -8.146 -9.450 1.00 81.81 130 PHE A O 1
ATOM 1044 N N . ALA A 1 131 ? 17.171 -6.562 -7.939 1.00 80.88 131 ALA A N 1
ATOM 1045 C CA . ALA A 1 131 ? 16.863 -5.524 -8.922 1.00 80.88 131 ALA A CA 1
ATOM 1046 C C . ALA A 1 131 ? 17.920 -4.399 -8.903 1.00 80.88 131 ALA A C 1
ATOM 1048 O O . ALA A 1 131 ? 17.923 -3.561 -7.996 1.00 80.88 131 ALA A O 1
ATOM 1049 N N . PRO A 1 132 ? 18.771 -4.280 -9.944 1.00 81.31 132 PRO A N 1
ATOM 1050 C CA . PRO A 1 132 ? 19.767 -3.207 -10.036 1.00 81.31 132 PRO A CA 1
ATOM 1051 C C . PRO A 1 132 ? 19.164 -1.796 -9.959 1.00 81.31 132 PRO A C 1
ATOM 1053 O O . PRO A 1 132 ? 19.814 -0.863 -9.485 1.00 81.31 132 PRO A O 1
ATOM 1056 N N . LEU A 1 133 ? 17.911 -1.634 -10.401 1.00 82.62 133 LEU A N 1
ATOM 1057 C CA . LEU A 1 133 ? 17.173 -0.373 -10.316 1.00 82.62 133 LEU A CA 1
ATOM 1058 C C . LEU A 1 133 ? 16.976 0.083 -8.860 1.00 82.62 133 LEU A C 1
ATOM 1060 O O . LEU A 1 133 ? 17.150 1.265 -8.567 1.00 82.62 133 LEU A O 1
ATOM 1064 N N . ALA A 1 134 ? 16.679 -0.843 -7.943 1.00 82.38 134 ALA A N 1
ATOM 1065 C CA . ALA A 1 134 ? 16.458 -0.537 -6.528 1.00 82.38 134 ALA A CA 1
ATOM 1066 C C . ALA A 1 134 ? 17.739 -0.063 -5.823 1.00 82.38 134 ALA A C 1
ATOM 1068 O O . ALA A 1 134 ? 17.684 0.785 -4.935 1.00 82.38 134 ALA A O 1
ATOM 1069 N N . GLN A 1 135 ? 18.904 -0.554 -6.253 1.00 83.81 135 GLN A N 1
ATOM 1070 C CA . GLN A 1 135 ? 20.198 -0.132 -5.707 1.00 83.81 135 GLN A CA 1
ATOM 1071 C C . GLN A 1 135 ? 20.611 1.265 -6.178 1.00 83.81 135 GLN A C 1
ATOM 1073 O O . GLN A 1 135 ? 21.299 1.980 -5.456 1.00 83.81 135 GLN A O 1
ATOM 1078 N N . ARG A 1 136 ? 20.221 1.657 -7.396 1.00 86.75 136 ARG A N 1
ATOM 1079 C CA . ARG A 1 136 ? 20.660 2.919 -8.019 1.00 86.75 136 ARG A CA 1
ATOM 1080 C C . ARG A 1 136 ? 19.676 4.067 -7.825 1.00 86.75 136 ARG A C 1
ATOM 1082 O O . ARG A 1 136 ? 20.075 5.225 -7.898 1.00 86.75 136 ARG A O 1
ATOM 1089 N N . SER A 1 137 ? 18.398 3.763 -7.619 1.00 90.44 137 SER A N 1
ATOM 1090 C CA . SER A 1 137 ? 17.353 4.777 -7.517 1.00 90.44 137 SER A CA 1
ATOM 1091 C C . SER A 1 137 ? 17.243 5.333 -6.099 1.00 90.44 137 SER A C 1
ATOM 1093 O O . SER A 1 137 ? 16.746 4.665 -5.191 1.00 90.44 137 SER A O 1
ATOM 1095 N N . ALA A 1 138 ? 17.637 6.596 -5.925 1.00 91.69 138 ALA A N 1
ATOM 1096 C CA . ALA A 1 138 ? 17.454 7.324 -4.668 1.00 91.69 138 ALA A CA 1
ATOM 1097 C C . ALA A 1 138 ? 15.971 7.424 -4.261 1.00 91.69 138 ALA A C 1
ATOM 1099 O O . ALA A 1 138 ? 15.651 7.387 -3.076 1.00 91.69 138 ALA A O 1
ATOM 1100 N N . VAL A 1 139 ? 15.059 7.495 -5.239 1.00 92.00 139 VAL A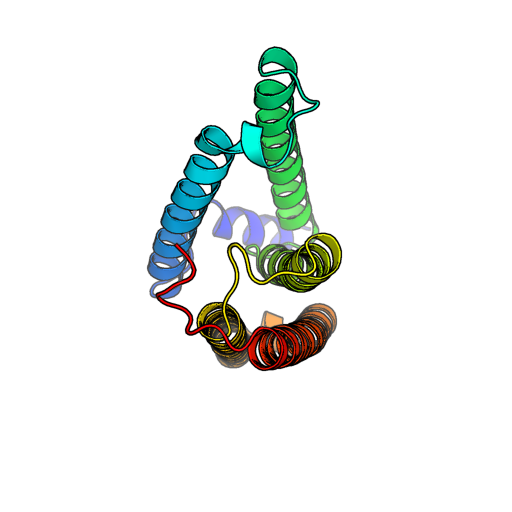 N 1
ATOM 1101 C CA . VAL A 1 139 ? 13.610 7.531 -4.991 1.00 92.00 139 VAL A CA 1
ATOM 1102 C C . VAL A 1 139 ? 13.135 6.219 -4.372 1.00 92.00 139 VAL A C 1
ATOM 1104 O O . VAL A 1 139 ? 12.428 6.247 -3.370 1.00 92.00 139 VAL A O 1
ATOM 1107 N N . LEU A 1 140 ? 13.553 5.068 -4.913 1.00 91.81 140 LEU A N 1
ATOM 1108 C CA . LEU A 1 140 ? 13.168 3.767 -4.353 1.00 91.81 140 LEU A CA 1
ATOM 1109 C C . LEU A 1 140 ? 13.732 3.572 -2.942 1.00 91.81 140 LEU A C 1
ATOM 1111 O O . LEU A 1 140 ? 13.016 3.104 -2.063 1.00 91.81 140 LEU A O 1
ATOM 1115 N N . GLN A 1 141 ? 14.973 3.994 -2.693 1.00 91.69 141 GLN A N 1
ATOM 1116 C CA . GLN A 1 141 ? 15.562 3.941 -1.351 1.00 91.69 141 GLN A CA 1
ATOM 1117 C C . GLN A 1 141 ? 14.808 4.831 -0.356 1.00 91.69 141 GLN A C 1
ATOM 1119 O O . GLN A 1 141 ? 14.502 4.396 0.754 1.00 91.69 141 GLN A O 1
ATOM 1124 N N . TYR A 1 142 ? 14.458 6.055 -0.762 1.00 94.44 142 TYR A N 1
ATOM 1125 C CA . TYR A 1 142 ? 13.655 6.959 0.057 1.00 94.44 142 TYR A CA 1
ATOM 1126 C C . TYR A 1 142 ? 12.270 6.374 0.366 1.00 94.44 142 TYR A C 1
ATOM 1128 O O . TYR A 1 142 ? 11.827 6.409 1.517 1.00 94.44 142 TYR A O 1
ATOM 1136 N N . LEU A 1 143 ? 11.606 5.778 -0.632 1.00 94.44 143 LEU A N 1
ATOM 1137 C CA . LEU A 1 143 ? 10.329 5.089 -0.438 1.00 94.44 143 LEU A CA 1
ATOM 1138 C C . LEU A 1 143 ? 10.472 3.944 0.565 1.00 94.44 143 LEU A C 1
ATOM 1140 O O . LEU A 1 143 ? 9.711 3.895 1.520 1.00 94.44 143 LEU A O 1
ATOM 1144 N N . VAL A 1 144 ? 11.477 3.075 0.431 1.00 94.19 144 VAL A N 1
ATOM 1145 C CA . VAL A 1 144 ? 11.700 1.967 1.380 1.00 94.19 144 VAL A CA 1
ATOM 1146 C C . VAL A 1 144 ? 11.879 2.473 2.814 1.00 94.19 144 VAL A C 1
ATOM 1148 O O . VAL A 1 144 ? 11.232 1.965 3.730 1.00 94.19 144 VAL A O 1
ATOM 1151 N N . VAL A 1 145 ? 12.716 3.495 3.025 1.00 94.38 145 VAL A N 1
ATOM 1152 C CA . VAL A 1 145 ? 12.964 4.053 4.367 1.00 94.38 145 VAL A CA 1
ATOM 1153 C C . VAL A 1 145 ? 11.692 4.656 4.960 1.00 94.38 145 VAL A C 1
ATOM 1155 O O . VAL A 1 145 ? 11.364 4.404 6.120 1.00 94.38 145 VAL A O 1
ATOM 1158 N N . THR A 1 146 ? 10.954 5.434 4.170 1.00 95.69 146 THR A N 1
ATOM 1159 C CA . THR A 1 146 ? 9.718 6.075 4.638 1.00 95.69 146 THR A CA 1
ATOM 1160 C C . THR A 1 146 ? 8.593 5.072 4.872 1.00 95.69 146 THR A C 1
ATOM 1162 O O . THR A 1 146 ? 7.877 5.197 5.864 1.00 95.69 146 THR A O 1
ATOM 1165 N N . ILE A 1 147 ? 8.473 4.036 4.037 1.00 96.25 147 ILE A N 1
ATOM 1166 C CA . ILE A 1 147 ? 7.536 2.932 4.258 1.00 96.25 147 ILE A CA 1
ATOM 1167 C C . ILE A 1 147 ? 7.837 2.241 5.587 1.00 96.25 147 ILE A C 1
ATOM 1169 O O . ILE A 1 147 ? 6.936 2.096 6.409 1.00 96.25 147 ILE A O 1
ATOM 1173 N N . LEU A 1 148 ? 9.096 1.869 5.838 1.00 95.12 148 LEU A N 1
ATOM 1174 C CA . LEU A 1 148 ? 9.480 1.230 7.100 1.00 95.12 148 LEU A CA 1
ATOM 1175 C C . LEU A 1 148 ? 9.202 2.128 8.307 1.00 95.12 148 LEU A C 1
ATOM 1177 O O . LEU A 1 148 ? 8.735 1.642 9.335 1.00 95.12 148 LEU A O 1
ATOM 1181 N N . PHE A 1 149 ? 9.439 3.435 8.184 1.00 95.81 149 PHE A N 1
ATOM 1182 C CA . PHE A 1 149 ? 9.107 4.397 9.232 1.00 95.81 149 PHE A CA 1
ATOM 1183 C C . PHE A 1 149 ? 7.603 4.409 9.553 1.00 95.81 149 PHE A C 1
ATOM 1185 O O . PHE A 1 149 ? 7.219 4.320 10.724 1.00 95.81 149 PHE A O 1
ATOM 1192 N N . PHE A 1 150 ? 6.742 4.479 8.534 1.00 96.88 150 PHE A N 1
ATOM 1193 C CA . PHE A 1 150 ? 5.293 4.446 8.739 1.00 96.88 150 PHE A CA 1
ATOM 1194 C C . PHE A 1 150 ? 4.799 3.078 9.223 1.00 96.88 150 PHE A C 1
ATOM 1196 O O . PHE A 1 150 ? 3.909 3.030 10.066 1.00 96.88 150 PHE A O 1
ATOM 1203 N N . ASP A 1 151 ? 5.403 1.978 8.776 1.00 95.62 151 ASP A N 1
ATOM 1204 C CA . ASP A 1 151 ? 5.052 0.625 9.222 1.00 95.62 151 ASP A CA 1
ATOM 1205 C C . ASP A 1 151 ? 5.405 0.409 10.694 1.00 95.62 151 ASP A C 1
ATOM 1207 O O . ASP A 1 151 ? 4.581 -0.097 11.455 1.00 95.62 151 ASP A O 1
ATOM 1211 N N . LEU A 1 152 ? 6.583 0.862 11.130 1.00 95.81 152 LEU A N 1
ATOM 1212 C CA . LEU A 1 152 ? 6.968 0.853 12.544 1.00 95.81 152 LEU A CA 1
ATOM 1213 C C . LEU A 1 152 ? 6.032 1.722 13.383 1.00 95.81 152 LEU A C 1
ATOM 1215 O O . LEU A 1 152 ? 5.586 1.301 14.452 1.00 95.81 152 LEU A O 1
ATOM 1219 N N . SER A 1 153 ? 5.699 2.913 12.882 1.00 95.50 153 SER A N 1
ATOM 1220 C CA . SER A 1 153 ? 4.748 3.814 13.540 1.00 95.50 153 SER A CA 1
ATOM 1221 C C . SER A 1 153 ? 3.367 3.165 13.670 1.00 95.50 153 SER A C 1
ATOM 1223 O O . SER A 1 153 ? 2.737 3.258 14.722 1.00 95.50 153 SER A O 1
ATOM 1225 N N . TYR A 1 154 ? 2.917 2.455 12.632 1.00 94.81 154 TYR A N 1
ATOM 1226 C CA . TYR A 1 154 ? 1.663 1.707 12.627 1.00 94.81 154 TYR A CA 1
ATOM 1227 C C . TYR A 1 154 ? 1.674 0.566 13.644 1.00 94.81 154 TYR A C 1
ATOM 1229 O O . TYR A 1 154 ? 0.765 0.479 14.468 1.00 94.81 154 TYR A O 1
ATOM 1237 N N . VAL A 1 155 ? 2.724 -0.261 13.656 1.00 94.69 155 VAL A N 1
ATOM 1238 C CA . VAL A 1 155 ? 2.892 -1.337 14.647 1.00 94.69 155 VAL A CA 1
ATOM 1239 C C . VAL A 1 155 ? 2.861 -0.773 16.067 1.00 94.69 155 VAL A C 1
ATOM 1241 O O . VAL A 1 155 ? 2.137 -1.297 16.914 1.00 9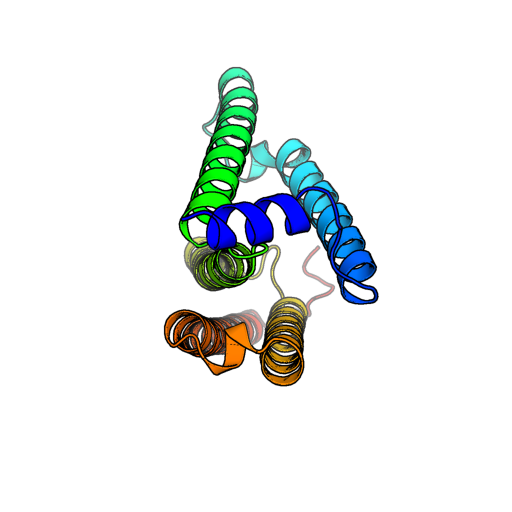4.69 155 VAL A O 1
ATOM 1244 N N . ALA A 1 156 ? 3.594 0.313 16.327 1.00 93.75 156 ALA A N 1
ATOM 1245 C CA . ALA A 1 156 ? 3.629 0.953 17.639 1.00 93.75 156 ALA A CA 1
ATOM 1246 C C . ALA A 1 156 ? 2.251 1.493 18.058 1.00 93.75 156 ALA A C 1
ATOM 1248 O O . ALA A 1 156 ? 1.824 1.273 19.193 1.00 93.75 156 ALA A O 1
ATOM 1249 N N . ALA A 1 157 ? 1.537 2.157 17.144 1.00 92.44 157 ALA A N 1
ATOM 1250 C CA . ALA A 1 157 ? 0.210 2.709 17.407 1.00 92.44 157 ALA A CA 1
ATOM 1251 C C . ALA A 1 157 ? -0.831 1.610 17.678 1.00 92.44 157 ALA A C 1
ATOM 1253 O O . ALA A 1 157 ? -1.562 1.688 18.667 1.00 92.44 157 ALA A O 1
ATOM 1254 N N . VAL A 1 158 ? -0.857 0.558 16.853 1.00 92.12 158 VAL A N 1
ATOM 1255 C CA . VAL A 1 158 ? -1.754 -0.595 17.039 1.00 92.12 158 VAL A CA 1
ATOM 1256 C C . VAL A 1 158 ? -1.467 -1.284 18.366 1.00 92.12 158 VAL A C 1
ATOM 1258 O O . VAL A 1 158 ? -2.390 -1.564 19.123 1.00 92.12 158 VAL A O 1
ATOM 1261 N N . TRP A 1 159 ? -0.193 -1.514 18.686 1.00 90.88 159 TRP A N 1
ATOM 1262 C CA . TRP A 1 159 ? 0.207 -2.143 19.943 1.00 90.88 159 TRP A CA 1
ATOM 1263 C C . TRP A 1 159 ? -0.178 -1.310 21.172 1.00 90.88 159 TRP A C 1
ATOM 1265 O O . TRP A 1 159 ? -0.621 -1.855 22.185 1.00 90.88 159 TRP A O 1
ATOM 1275 N N . TYR A 1 160 ? -0.046 0.015 21.086 1.00 90.12 160 TYR A N 1
ATOM 1276 C CA . TYR A 1 160 ? -0.453 0.924 22.155 1.00 90.12 160 TYR A CA 1
ATOM 1277 C C . TYR A 1 160 ? -1.966 0.888 22.401 1.00 90.12 160 TYR A C 1
ATOM 1279 O O . TYR A 1 160 ? -2.399 0.811 23.553 1.00 90.12 160 TYR A O 1
ATOM 1287 N N . ILE A 1 161 ? -2.768 0.919 21.333 1.00 87.81 161 ILE A N 1
ATOM 1288 C CA . ILE A 1 161 ? -4.234 0.863 21.428 1.00 87.81 161 ILE A CA 1
ATOM 1289 C C . ILE A 1 161 ? -4.687 -0.520 21.911 1.00 87.81 161 ILE A C 1
ATOM 1291 O O . ILE A 1 161 ? -5.535 -0.600 22.796 1.00 87.81 161 ILE A O 1
ATOM 1295 N N . ASP A 1 162 ? -4.066 -1.600 21.431 1.00 85.88 162 ASP A N 1
ATOM 1296 C CA . ASP A 1 162 ? -4.401 -2.967 21.849 1.00 85.88 162 ASP A CA 1
ATOM 1297 C C . ASP A 1 162 ? -4.221 -3.166 23.359 1.00 85.88 162 ASP A C 1
ATOM 1299 O O . ASP A 1 162 ? -5.108 -3.681 24.046 1.00 85.88 162 ASP A O 1
ATOM 1303 N N . ARG A 1 163 ? -3.105 -2.665 23.906 1.00 83.69 163 ARG A N 1
ATOM 1304 C CA . ARG A 1 163 ? -2.847 -2.696 25.352 1.00 83.69 163 ARG A CA 1
ATOM 1305 C C . ARG A 1 163 ? -3.828 -1.859 26.161 1.00 83.69 163 ARG A C 1
ATOM 1307 O O . ARG A 1 163 ? -4.116 -2.226 27.297 1.00 83.69 163 ARG A O 1
ATOM 1314 N N . LYS A 1 164 ? -4.310 -0.741 25.613 1.00 82.50 164 LYS A N 1
ATOM 1315 C CA . LYS A 1 164 ? -5.323 0.090 26.276 1.00 82.50 164 LYS A CA 1
ATOM 1316 C C . LYS A 1 164 ? -6.687 -0.579 26.310 1.00 82.50 164 LYS A C 1
ATOM 1318 O O . LYS A 1 164 ? -7.375 -0.471 27.318 1.00 82.50 164 LYS A O 1
ATOM 1323 N N . GLU A 1 165 ? -7.080 -1.235 25.223 1.00 77.50 165 GLU A N 1
ATOM 1324 C CA . GLU A 1 165 ? -8.391 -1.875 25.139 1.00 77.50 165 GLU A CA 1
ATOM 1325 C C . GLU A 1 165 ? -8.461 -3.155 25.981 1.00 77.50 165 GLU A C 1
ATOM 1327 O O . GLU A 1 165 ? -9.527 -3.473 26.497 1.00 77.50 165 GLU A O 1
ATOM 1332 N N . GLY A 1 166 ? -7.354 -3.886 26.173 1.00 66.19 166 GLY A N 1
ATOM 1333 C CA . GLY A 1 166 ? -7.271 -5.008 27.125 1.00 66.19 166 GLY A CA 1
ATOM 1334 C C . GLY A 1 166 ? -8.175 -6.216 26.817 1.00 66.19 166 GLY A C 1
ATOM 1335 O O . GLY A 1 166 ? -8.157 -7.203 27.551 1.00 66.19 166 GLY A O 1
ATOM 1336 N N . VAL A 1 167 ? -8.959 -6.175 25.734 1.00 62.19 167 VAL A N 1
ATOM 1337 C CA . VAL A 1 167 ? -9.837 -7.269 25.301 1.00 62.19 167 VAL A CA 1
ATOM 1338 C C . VAL A 1 167 ? -9.046 -8.225 24.399 1.00 62.19 167 VAL A C 1
ATOM 1340 O O . VAL A 1 167 ? -8.477 -7.777 23.409 1.00 62.19 167 VAL A O 1
ATOM 1343 N N . PRO A 1 168 ? -9.002 -9.541 24.656 1.00 56.97 168 PRO A N 1
ATOM 1344 C CA . PRO A 1 168 ? -8.290 -10.472 23.782 1.00 56.97 168 PRO A CA 1
ATOM 1345 C C . PRO A 1 168 ? -8.860 -10.476 22.351 1.00 56.97 168 PRO A C 1
ATOM 1347 O O . PRO A 1 168 ? -10.075 -10.435 22.160 1.00 56.97 168 PRO A O 1
ATOM 1350 N N . VAL A 1 169 ? -7.971 -10.549 21.352 1.00 55.81 169 VAL A N 1
ATOM 1351 C CA . VAL A 1 169 ? -8.246 -10.362 19.908 1.00 55.81 169 VAL A CA 1
ATOM 1352 C C . VAL A 1 169 ? -9.426 -11.201 19.385 1.00 55.81 169 VAL A C 1
ATOM 1354 O O . VAL A 1 169 ? -10.221 -10.716 18.591 1.00 55.81 169 VAL A O 1
ATOM 1357 N N . TRP A 1 170 ? -9.591 -12.436 19.863 1.00 54.38 170 TRP A N 1
ATOM 1358 C CA . TRP A 1 170 ? -10.644 -13.378 19.441 1.00 54.38 170 TRP A CA 1
ATOM 1359 C C . TRP A 1 170 ? -12.029 -13.126 20.052 1.00 54.38 170 TRP A C 1
ATOM 1361 O O . TRP A 1 170 ? -12.983 -13.796 19.674 1.00 54.38 170 TRP A O 1
ATOM 1371 N N . ARG A 1 171 ? -12.159 -12.192 21.000 1.00 50.88 171 ARG A N 1
ATOM 1372 C CA . ARG A 1 171 ? -13.437 -11.875 21.663 1.00 50.88 171 ARG A CA 1
ATOM 1373 C C . ARG A 1 171 ? -14.105 -10.603 21.115 1.00 50.88 171 ARG A C 1
ATOM 1375 O O . ARG A 1 171 ? -15.036 -10.102 21.734 1.00 50.88 171 ARG A O 1
ATOM 1382 N N . ARG A 1 172 ? -13.580 -10.057 20.010 1.00 56.47 172 ARG A N 1
ATOM 1383 C CA . ARG A 1 172 ? -13.971 -8.768 19.405 1.00 56.47 172 ARG A CA 1
ATOM 1384 C C . ARG A 1 172 ? -14.766 -8.911 18.090 1.00 56.47 172 ARG A C 1
ATOM 1386 O O . ARG A 1 172 ? -14.933 -7.921 17.383 1.00 56.47 172 ARG A O 1
ATOM 1393 N N . LEU A 1 173 ? -15.204 -10.130 17.770 1.00 48.16 173 LEU A N 1
ATOM 1394 C CA . LEU A 1 173 ? -16.108 -10.485 16.667 1.00 48.16 173 LEU A CA 1
ATOM 1395 C C . LEU A 1 173 ? -17.470 -10.864 17.252 1.00 48.16 173 LEU A C 1
ATOM 1397 O O . LEU A 1 173 ? -18.485 -10.531 16.608 1.00 48.16 173 LEU A O 1
#

pLDDT: mean 84.46, std 13.76, range [40.22, 96.94]

Foldseek 3Di:
DVVLVVLLVCLVPDPDDPPVNVVVVVVVVVVVVVVVCCLPPVCVVCVPDDPVVVVVVVVVVVVVLVVVQSVCCSVVSDNCLLVVLVVLLVVLVVLVVVCVVVVAQVVHALVNLVVSLVVLVVVLVCCCVPPPCCVPDPSNVVSSVSSNVSSVVSSVSRVVSCVVVVDDPVVPD